Protein AF-A0A3A1WXQ4-F1 (afdb_monomer)

Mean predicted aligned error: 2.37 Å

pLDDT: mean 96.71, std 2.25, range [85.44, 98.31]

Structure (mmCIF, N/CA/C/O backbone):
data_AF-A0A3A1WXQ4-F1
#
_entry.id   AF-A0A3A1WXQ4-F1
#
loop_
_atom_site.group_PDB
_atom_site.id
_atom_site.type_symbol
_atom_site.label_atom_id
_atom_site.label_alt_id
_atom_site.label_comp_id
_atom_site.label_asym_id
_atom_site.label_entity_id
_atom_site.label_seq_id
_atom_site.pdbx_PDB_ins_code
_atom_site.Cartn_x
_atom_site.Cartn_y
_atom_site.Cartn_z
_atom_site.occupancy
_atom_site.B_iso_or_equiv
_atom_site.auth_seq_id
_atom_site.auth_comp_id
_atom_site.auth_asym_id
_atom_site.auth_atom_id
_atom_site.pdbx_PDB_model_num
ATOM 1 N N . SER A 1 1 ? 8.456 -5.526 0.332 1.00 91.50 1 SER A N 1
ATOM 2 C CA . SER A 1 1 ? 9.281 -6.755 0.283 1.00 91.50 1 SER A CA 1
ATOM 3 C C . SER A 1 1 ? 9.046 -7.468 -1.044 1.00 91.50 1 SER A C 1
ATOM 5 O O . SER A 1 1 ? 7.947 -7.381 -1.575 1.00 91.50 1 SER A O 1
ATOM 7 N N . GLY A 1 2 ? 10.074 -8.104 -1.620 1.00 93.19 2 GLY A N 1
ATOM 8 C CA . GLY A 1 2 ? 9.918 -8.991 -2.791 1.00 93.19 2 GLY A CA 1
ATOM 9 C C . GLY A 1 2 ? 10.170 -8.399 -4.189 1.00 93.19 2 GLY A C 1
ATOM 10 O O . GLY A 1 2 ? 10.001 -9.115 -5.168 1.00 93.19 2 GLY A O 1
ATOM 11 N N . ALA A 1 3 ? 10.599 -7.138 -4.309 1.00 95.25 3 ALA A N 1
ATOM 12 C CA . ALA A 1 3 ? 10.838 -6.482 -5.609 1.00 95.25 3 ALA A CA 1
ATOM 13 C C . ALA A 1 3 ? 12.326 -6.362 -6.010 1.00 95.25 3 ALA A C 1
ATOM 15 O O . ALA A 1 3 ? 12.639 -5.741 -7.022 1.00 95.25 3 ALA A O 1
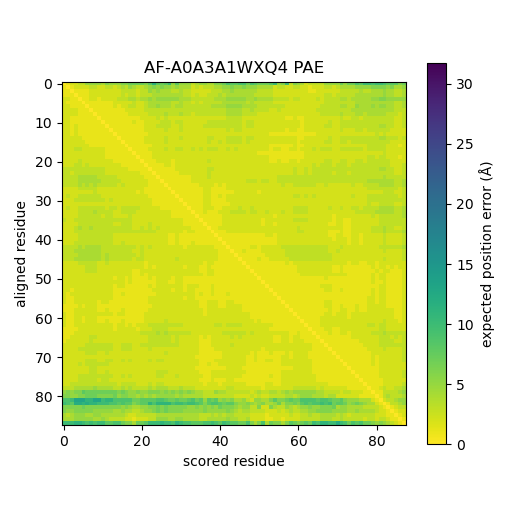ATOM 16 N N . TRP A 1 4 ? 13.252 -6.903 -5.210 1.00 95.38 4 TRP A N 1
ATOM 17 C CA . TRP A 1 4 ? 14.689 -6.601 -5.308 1.00 95.38 4 TRP A CA 1
ATOM 18 C C . TRP A 1 4 ? 15.331 -7.035 -6.636 1.00 95.38 4 TRP A C 1
ATOM 20 O O . TRP A 1 4 ? 16.218 -6.345 -7.124 1.00 95.38 4 TRP A O 1
ATOM 30 N N . ASN A 1 5 ? 14.854 -8.127 -7.244 1.00 96.00 5 ASN A N 1
ATOM 31 C CA . ASN A 1 5 ? 15.414 -8.670 -8.488 1.00 96.00 5 ASN A CA 1
ATOM 32 C C . ASN A 1 5 ? 14.629 -8.264 -9.750 1.00 96.00 5 ASN A C 1
ATOM 34 O O . ASN A 1 5 ? 14.701 -8.924 -10.786 1.00 96.00 5 ASN A O 1
ATOM 38 N N . TRP A 1 6 ? 13.775 -7.242 -9.671 1.00 97.62 6 TRP A N 1
ATOM 39 C CA . TRP A 1 6 ? 12.962 -6.846 -10.819 1.00 97.62 6 TRP A CA 1
ATOM 40 C C . TRP A 1 6 ? 13.754 -6.020 -11.834 1.00 97.62 6 TRP A C 1
ATOM 42 O O . TRP A 1 6 ? 14.414 -5.031 -11.501 1.00 97.62 6 TRP A O 1
ATOM 52 N N . ASN A 1 7 ? 13.581 -6.354 -13.113 1.00 97.88 7 ASN A N 1
ATOM 53 C CA . ASN A 1 7 ? 14.063 -5.516 -14.206 1.00 97.88 7 ASN A CA 1
ATOM 54 C C . ASN A 1 7 ? 13.334 -4.153 -14.250 1.00 97.88 7 ASN A C 1
ATOM 56 O O . ASN A 1 7 ? 12.305 -3.939 -13.599 1.00 97.88 7 ASN A O 1
ATOM 60 N N . ALA A 1 8 ? 13.889 -3.206 -15.011 1.00 98.06 8 ALA A N 1
ATOM 61 C CA . ALA A 1 8 ? 13.360 -1.843 -15.102 1.00 98.06 8 ALA A CA 1
ATOM 62 C C . ALA A 1 8 ? 11.920 -1.797 -15.644 1.00 98.06 8 ALA A C 1
ATOM 64 O O . ALA A 1 8 ? 11.088 -1.073 -15.103 1.00 98.06 8 ALA A O 1
ATOM 65 N N . SER A 1 9 ? 11.594 -2.621 -16.647 1.00 98.19 9 SER A N 1
ATOM 66 C CA . SER A 1 9 ? 10.249 -2.667 -17.239 1.00 98.19 9 SER A CA 1
ATOM 67 C C . SER A 1 9 ? 9.183 -3.084 -16.219 1.00 98.19 9 SER A C 1
ATOM 69 O O . SER A 1 9 ? 8.135 -2.445 -16.117 1.00 98.19 9 SER A O 1
ATOM 71 N N . LYS A 1 10 ? 9.457 -4.109 -15.398 1.00 98.00 10 LYS A N 1
ATOM 72 C CA . LYS A 1 10 ? 8.529 -4.548 -14.346 1.00 98.00 10 LYS A CA 1
ATOM 73 C C . LYS A 1 10 ? 8.364 -3.484 -13.258 1.00 98.00 10 LYS A C 1
ATOM 75 O O . LYS A 1 10 ? 7.239 -3.243 -12.824 1.00 98.00 10 LYS A O 1
ATOM 80 N N . ARG A 1 11 ? 9.451 -2.809 -12.860 1.00 97.69 11 ARG A N 1
ATOM 81 C CA . ARG A 1 11 ? 9.400 -1.691 -11.898 1.00 97.69 11 ARG A CA 1
ATOM 82 C C . ARG A 1 11 ? 8.578 -0.513 -12.421 1.00 97.69 11 ARG A C 1
ATOM 84 O O . ARG A 1 11 ? 7.774 0.027 -11.668 1.00 97.69 11 ARG A O 1
ATOM 91 N N . LEU A 1 12 ? 8.724 -0.164 -13.701 1.00 98.12 12 LEU A N 1
ATOM 92 C CA . LEU A 1 12 ? 7.950 0.909 -14.326 1.00 98.12 12 LEU A CA 1
ATOM 93 C C . LEU A 1 12 ? 6.451 0.584 -14.346 1.00 98.12 12 LEU A C 1
ATOM 95 O O . LEU A 1 12 ? 5.646 1.427 -13.964 1.00 98.12 12 LEU A O 1
ATOM 99 N N . LYS A 1 13 ? 6.074 -0.644 -14.731 1.00 98.19 13 LYS A N 1
ATOM 100 C CA . LYS A 1 13 ? 4.668 -1.086 -14.711 1.00 98.19 13 LYS A CA 1
ATOM 101 C C . LYS A 1 13 ? 4.078 -1.022 -13.301 1.00 98.19 13 LYS A C 1
ATOM 103 O O . LYS A 1 13 ? 3.014 -0.450 -13.120 1.00 98.19 13 LYS A O 1
ATOM 108 N N . PHE A 1 14 ? 4.807 -1.528 -12.306 1.00 98.00 14 PHE A N 1
ATOM 109 C CA . PHE A 1 14 ? 4.402 -1.468 -10.900 1.00 98.00 14 PHE A CA 1
ATOM 110 C C . PHE A 1 14 ? 4.208 -0.032 -10.388 1.00 98.00 14 PHE A C 1
ATOM 112 O O . PHE A 1 14 ? 3.231 0.254 -9.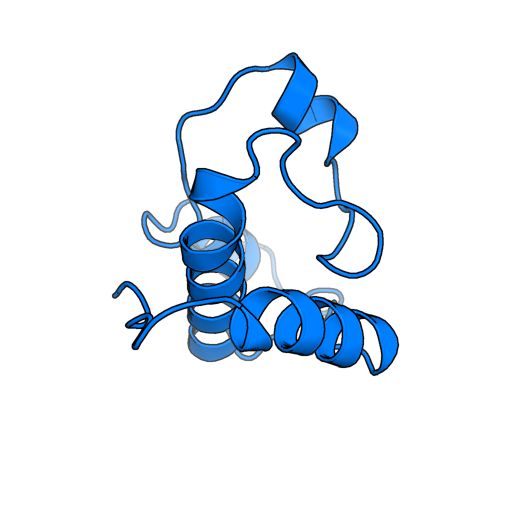697 1.00 98.00 14 PHE A O 1
ATOM 119 N N . GLY A 1 15 ? 5.127 0.876 -10.725 1.00 97.06 15 GLY A N 1
ATOM 120 C CA . GLY A 1 15 ? 5.061 2.276 -10.300 1.00 97.06 15 GLY A CA 1
ATOM 121 C C . GLY A 1 15 ? 3.909 3.068 -10.924 1.00 97.06 15 GLY A C 1
ATOM 122 O O . GLY A 1 15 ? 3.495 4.061 -10.343 1.00 97.06 15 GLY A O 1
ATOM 123 N N . ASN A 1 16 ? 3.380 2.622 -12.068 1.00 98.00 16 ASN A N 1
ATOM 124 C CA . ASN A 1 16 ? 2.319 3.313 -12.809 1.00 98.00 16 ASN A CA 1
ATOM 125 C C . ASN A 1 16 ? 0.965 2.581 -12.778 1.00 98.00 16 ASN A C 1
ATOM 127 O O . ASN A 1 16 ? 0.048 2.937 -13.512 1.00 98.00 16 ASN A O 1
ATOM 131 N N . ASP A 1 17 ? 0.825 1.538 -11.960 1.00 98.19 17 ASP A N 1
ATOM 132 C CA . ASP A 1 17 ? -0.428 0.798 -11.834 1.00 98.19 17 ASP A CA 1
ATOM 133 C C . ASP A 1 17 ? -1.426 1.561 -10.961 1.00 98.19 17 ASP A C 1
ATOM 135 O O . ASP A 1 17 ? -1.131 1.862 -9.805 1.00 98.19 17 ASP A O 1
ATOM 139 N N . MET A 1 18 ? -2.634 1.810 -11.470 1.00 97.25 18 MET A N 1
ATOM 140 C CA . MET A 1 18 ? -3.701 2.491 -10.725 1.00 97.25 18 MET A CA 1
ATOM 141 C C . MET A 1 18 ? -4.116 1.754 -9.444 1.00 97.25 18 MET A C 1
ATOM 143 O O . MET A 1 18 ? -4.576 2.384 -8.493 1.00 97.25 18 MET A O 1
ATOM 147 N N . LEU A 1 19 ? -3.898 0.437 -9.365 1.00 97.44 19 LEU A N 1
ATOM 148 C CA . LEU A 1 19 ? -4.089 -0.310 -8.121 1.00 97.44 19 LEU A CA 1
ATOM 149 C C . LEU A 1 19 ? -3.073 0.117 -7.043 1.00 97.44 19 LEU A C 1
ATOM 151 O O . LEU A 1 19 ? -3.403 0.170 -5.856 1.00 97.44 19 LEU A O 1
ATOM 155 N N . ASN A 1 20 ? -1.847 0.453 -7.454 1.00 97.19 20 ASN A N 1
ATOM 156 C CA . ASN A 1 20 ? -0.746 0.868 -6.583 1.00 97.19 20 ASN A CA 1
ATOM 157 C C . ASN A 1 20 ? -0.684 2.394 -6.361 1.00 97.19 20 ASN A C 1
ATOM 159 O O . ASN A 1 20 ? -0.046 2.846 -5.412 1.00 97.19 20 ASN A O 1
ATOM 163 N N . LEU A 1 21 ? -1.355 3.186 -7.200 1.00 97.12 21 LEU A N 1
ATOM 164 C CA . LEU A 1 21 ? -1.409 4.643 -7.098 1.00 97.12 21 LEU A CA 1
ATOM 165 C C . LEU A 1 21 ? -2.606 5.116 -6.258 1.00 97.12 21 LEU A C 1
ATOM 167 O O . LEU A 1 21 ? -3.732 4.643 -6.406 1.00 97.12 21 LEU A O 1
ATOM 171 N N . LEU A 1 22 ? -2.353 6.085 -5.380 1.00 96.50 22 LEU A N 1
ATOM 172 C CA . LEU A 1 22 ? -3.357 6.760 -4.560 1.00 96.50 22 LEU A CA 1
ATOM 173 C C . LEU A 1 22 ? -2.895 8.196 -4.303 1.00 96.50 22 LEU A C 1
ATOM 175 O O . LEU A 1 22 ? -1.768 8.409 -3.854 1.00 96.50 22 LEU A O 1
ATOM 179 N N . ALA A 1 23 ? -3.758 9.177 -4.562 1.00 96.94 23 ALA A N 1
ATOM 180 C CA . ALA A 1 23 ? -3.463 10.568 -4.237 1.00 96.94 23 ALA A CA 1
ATOM 181 C C . ALA A 1 23 ? -3.546 10.770 -2.716 1.00 96.94 23 ALA A C 1
ATOM 183 O O .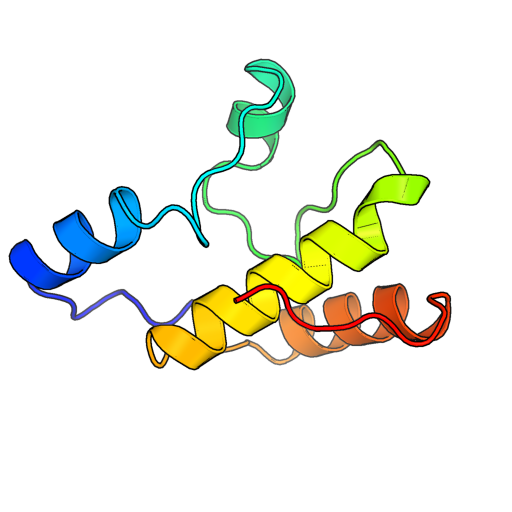 ALA A 1 23 ? -4.567 10.467 -2.099 1.00 96.94 23 ALA A O 1
ATOM 184 N N . VAL A 1 24 ? -2.467 11.265 -2.109 1.00 97.00 24 VAL A N 1
ATOM 185 C CA . VAL A 1 24 ? -2.349 11.449 -0.656 1.00 97.00 24 VAL A CA 1
ATOM 186 C C . VAL A 1 24 ? -1.615 12.747 -0.325 1.00 97.00 24 VAL A C 1
ATOM 188 O O . VAL A 1 24 ? -1.001 13.372 -1.188 1.00 97.00 24 VAL A O 1
ATOM 191 N N . GLN A 1 25 ? -1.644 13.140 0.947 1.00 97.81 25 GLN A N 1
ATOM 192 C CA . GLN A 1 25 ? -0.838 14.255 1.443 1.00 97.81 25 GLN A CA 1
ATOM 193 C C . GLN A 1 25 ? 0.663 13.941 1.331 1.00 97.81 25 GLN A C 1
ATOM 195 O O . GLN A 1 25 ? 1.105 12.844 1.684 1.00 97.81 25 GLN A O 1
ATOM 200 N N . GLY A 1 26 ? 1.457 14.926 0.896 1.00 97.94 26 GLY A N 1
ATOM 201 C CA . GLY A 1 26 ? 2.899 14.761 0.679 1.00 97.94 26 GLY A CA 1
ATOM 202 C C . GLY A 1 26 ? 3.659 14.304 1.928 1.00 97.94 26 GLY A C 1
ATOM 203 O O . GLY A 1 26 ? 4.461 13.378 1.841 1.00 97.94 26 GLY A O 1
ATOM 204 N N . ALA A 1 27 ? 3.347 14.880 3.094 1.00 98.00 27 ALA A N 1
ATOM 205 C CA . ALA A 1 27 ? 3.971 14.506 4.365 1.00 98.00 27 ALA A CA 1
ATOM 206 C C . ALA A 1 27 ? 3.713 13.035 4.736 1.00 98.00 27 ALA A C 1
ATOM 208 O O . ALA A 1 27 ? 4.642 12.328 5.110 1.00 98.00 27 ALA A O 1
ATOM 209 N N . ALA A 1 28 ? 2.485 12.540 4.546 1.00 97.75 28 ALA A N 1
ATOM 210 C CA . ALA A 1 28 ? 2.154 11.137 4.798 1.00 97.75 28 ALA A CA 1
ATOM 211 C C . ALA A 1 28 ? 2.905 10.188 3.845 1.00 97.75 28 ALA A C 1
ATOM 213 O O . ALA A 1 28 ? 3.360 9.122 4.255 1.00 97.75 28 ALA A O 1
ATOM 214 N N . ASN A 1 29 ? 3.075 10.578 2.575 1.00 97.81 29 ASN A N 1
ATOM 215 C CA . ASN A 1 29 ? 3.867 9.803 1.619 1.00 97.81 29 ASN A CA 1
ATOM 216 C C . ASN A 1 29 ? 5.360 9.767 1.994 1.00 97.81 29 ASN A C 1
ATOM 218 O O . ASN A 1 29 ? 6.000 8.723 1.868 1.00 97.81 29 ASN A O 1
ATOM 22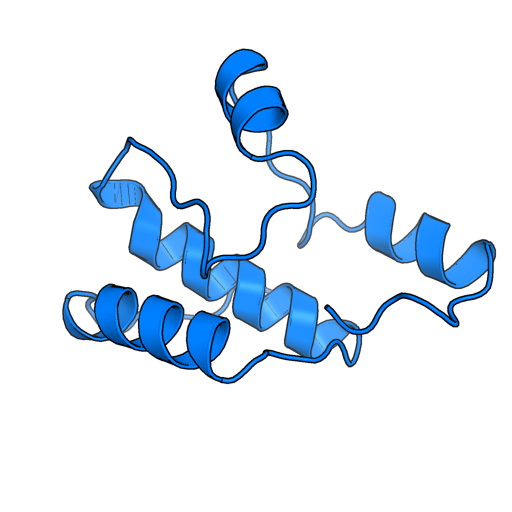2 N N . GLN A 1 30 ? 5.907 10.888 2.471 1.00 98.12 30 GLN A N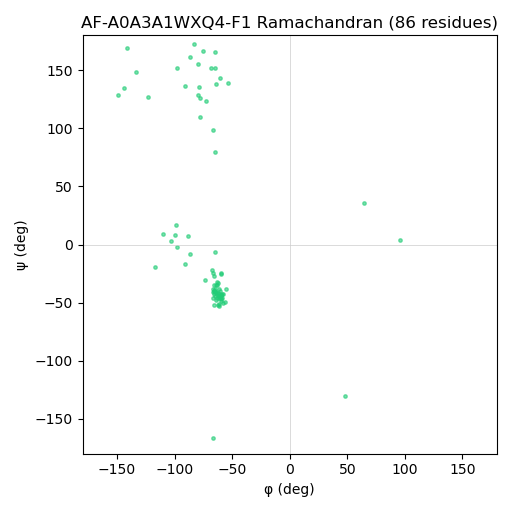 1
ATOM 223 C CA . GLN A 1 30 ? 7.292 10.976 2.944 1.00 98.12 30 GLN A CA 1
ATOM 224 C C . GLN A 1 30 ? 7.517 10.148 4.213 1.00 98.12 30 GLN A C 1
ATOM 226 O O . GLN A 1 30 ? 8.481 9.391 4.265 1.00 98.12 30 GLN A O 1
ATOM 231 N N . GLU A 1 31 ? 6.613 10.244 5.193 1.00 98.00 31 GLU A N 1
ATOM 232 C CA . GLU A 1 31 ? 6.664 9.463 6.435 1.00 98.00 31 GLU A CA 1
ATOM 233 C C . GLU A 1 31 ? 6.620 7.957 6.146 1.00 98.00 31 GLU A C 1
ATOM 235 O O . GLU A 1 31 ? 7.407 7.188 6.697 1.00 98.00 31 GLU A O 1
ATOM 240 N N . LYS A 1 32 ? 5.739 7.535 5.229 1.00 97.50 32 LYS A N 1
ATOM 241 C CA . LYS A 1 32 ? 5.678 6.144 4.784 1.00 97.50 32 LYS A CA 1
ATOM 242 C C . LYS A 1 32 ? 6.983 5.711 4.112 1.00 97.50 32 LYS A C 1
ATOM 244 O O . LYS A 1 32 ? 7.491 4.625 4.390 1.00 97.50 32 LYS A O 1
ATOM 249 N N . GLY A 1 33 ? 7.462 6.476 3.130 1.00 96.62 33 GLY A N 1
ATOM 250 C CA . GLY A 1 33 ? 8.582 6.086 2.275 1.00 96.62 33 GLY A CA 1
ATOM 251 C C . GLY A 1 33 ? 8.449 4.656 1.723 1.00 96.62 33 GLY A C 1
ATOM 252 O O . GLY A 1 33 ? 7.405 4.237 1.203 1.00 96.62 33 GLY A O 1
ATOM 253 N N . SER A 1 34 ? 9.518 3.871 1.875 1.00 94.50 34 SER A N 1
ATOM 254 C CA . SER A 1 34 ? 9.570 2.455 1.489 1.00 94.50 34 SER A CA 1
ATOM 255 C C . SER A 1 34 ? 9.106 1.491 2.592 1.00 94.50 34 SER A C 1
ATOM 257 O O . SER A 1 34 ? 9.205 0.272 2.412 1.00 94.50 34 SER A O 1
ATOM 259 N N . ALA A 1 35 ? 8.575 2.002 3.711 1.00 96.81 35 ALA A N 1
ATOM 260 C CA . ALA A 1 35 ? 8.107 1.179 4.816 1.00 96.81 35 ALA A CA 1
ATOM 261 C C . ALA A 1 35 ? 6.972 0.241 4.383 1.00 96.81 35 ALA A C 1
ATOM 263 O O . ALA A 1 35 ? 6.103 0.577 3.563 1.00 96.81 35 ALA A O 1
ATOM 264 N N . SER A 1 36 ? 7.004 -0.961 4.955 1.00 96.38 36 SER A N 1
ATOM 265 C CA . SER A 1 36 ? 5.939 -1.954 4.835 1.00 96.38 36 SER A CA 1
ATOM 266 C C . SER A 1 36 ? 4.827 -1.686 5.852 1.00 96.38 36 SER A C 1
ATOM 268 O O . SER A 1 36 ? 4.998 -0.882 6.770 1.00 96.38 36 SER A O 1
ATOM 270 N N . ALA A 1 37 ? 3.719 -2.425 5.751 1.00 96.44 37 ALA A N 1
ATOM 271 C CA . ALA A 1 37 ? 2.644 -2.348 6.743 1.00 96.44 37 ALA A CA 1
ATOM 272 C C . ALA A 1 37 ? 3.054 -2.845 8.148 1.00 96.44 37 ALA A C 1
ATOM 274 O O . ALA A 1 37 ? 2.272 -2.708 9.082 1.00 96.44 37 ALA A O 1
ATOM 275 N N . ALA A 1 38 ? 4.261 -3.406 8.314 1.00 96.94 38 ALA A N 1
ATOM 276 C CA . ALA A 1 38 ? 4.821 -3.713 9.631 1.00 96.94 38 ALA A CA 1
ATOM 277 C C . ALA A 1 38 ? 5.282 -2.462 10.396 1.00 96.94 38 ALA A C 1
ATOM 279 O O . ALA A 1 38 ? 5.277 -2.461 11.620 1.00 96.94 38 ALA A O 1
ATOM 280 N N . TYR A 1 39 ? 5.717 -1.423 9.675 1.00 96.81 39 TYR A N 1
ATOM 281 C CA . TYR A 1 39 ? 6.417 -0.275 10.263 1.00 96.81 39 TYR A CA 1
ATOM 282 C C . TYR A 1 39 ? 5.661 1.039 10.099 1.00 96.81 39 TYR A C 1
ATOM 284 O O . TYR A 1 39 ? 5.930 1.988 10.826 1.00 96.81 39 TYR A O 1
ATOM 292 N N . TRP A 1 40 ? 4.718 1.105 9.158 1.00 98.00 40 TRP A N 1
ATOM 293 C CA . TRP A 1 40 ? 3.914 2.297 8.948 1.00 98.00 40 TRP A CA 1
ATOM 294 C C . TRP A 1 40 ? 2.479 1.943 8.555 1.00 98.00 40 TRP A C 1
ATOM 296 O O . TRP A 1 40 ? 2.232 1.105 7.681 1.00 98.00 40 TRP A O 1
ATOM 306 N N . LEU A 1 41 ? 1.529 2.631 9.185 1.00 98.00 41 LEU A N 1
ATOM 307 C CA . LEU A 1 41 ? 0.108 2.622 8.853 1.00 98.00 41 LEU A CA 1
ATOM 308 C C . LEU A 1 41 ? -0.396 4.071 8.822 1.00 98.00 41 LEU A C 1
ATOM 310 O O . LEU A 1 41 ? 0.055 4.869 9.644 1.00 98.00 41 LEU A O 1
ATOM 314 N N . PRO A 1 42 ? -1.386 4.404 7.974 1.00 97.56 42 PRO A N 1
ATOM 315 C CA . PRO A 1 42 ? -1.969 5.740 7.951 1.00 97.56 42 PRO A CA 1
ATOM 316 C C . PRO A 1 42 ? -2.453 6.186 9.339 1.00 97.56 42 PRO A C 1
ATOM 318 O O . PRO A 1 42 ? -3.074 5.410 10.079 1.00 97.56 42 PRO A O 1
ATOM 321 N N . SER A 1 43 ? -2.210 7.449 9.693 1.00 96.75 43 SER A N 1
ATOM 322 C CA . SER A 1 43 ? -2.732 8.061 10.925 1.00 96.75 43 SER A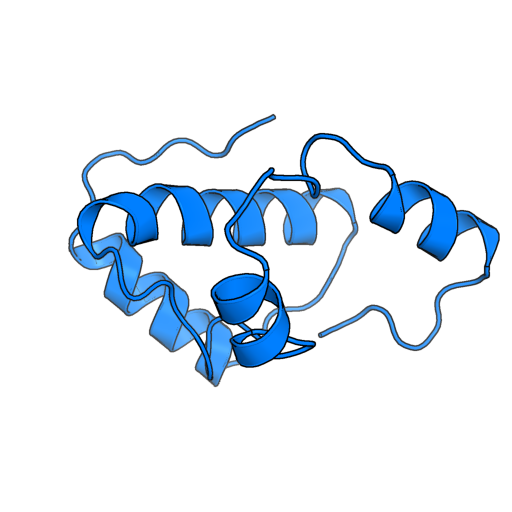 CA 1
ATOM 323 C C . SER A 1 43 ? -4.265 8.098 10.934 1.00 96.75 43 SER A C 1
ATOM 325 O O . SER A 1 43 ? -4.884 7.875 11.976 1.00 96.75 43 SER A O 1
ATOM 327 N N . ASN A 1 44 ? -4.882 8.266 9.757 1.00 96.62 44 ASN A N 1
ATOM 328 C CA . ASN A 1 44 ? -6.319 8.108 9.564 1.00 96.62 44 ASN A CA 1
ATOM 329 C C . ASN A 1 44 ? -6.746 6.643 9.777 1.00 96.62 44 ASN A C 1
ATOM 331 O O . ASN A 1 44 ? -6.631 5.802 8.881 1.00 96.62 44 ASN A O 1
ATOM 335 N N . LYS A 1 45 ? -7.260 6.339 10.974 1.00 96.12 45 LYS A N 1
ATOM 336 C CA . LYS A 1 45 ? -7.637 4.977 11.377 1.00 96.12 45 LYS A CA 1
ATOM 337 C C . LYS A 1 45 ? -8.759 4.380 10.524 1.00 96.12 45 LYS A C 1
ATOM 339 O O . LYS A 1 45 ? -8.697 3.184 10.252 1.00 96.12 45 LYS A O 1
ATOM 344 N N . SER A 1 46 ? -9.730 5.178 10.067 1.00 95.50 46 SER A N 1
ATOM 345 C CA . SER A 1 46 ? -10.855 4.671 9.263 1.00 95.50 46 SER A CA 1
ATOM 346 C C . SER A 1 46 ? -10.416 4.150 7.892 1.00 95.50 46 SER A C 1
ATOM 348 O O . SER A 1 46 ? -11.056 3.266 7.336 1.00 95.50 46 SER A O 1
ATOM 350 N N . PHE A 1 47 ? -9.280 4.630 7.377 1.00 96.75 47 PHE A N 1
ATOM 351 C CA . PHE A 1 47 ? -8.734 4.219 6.083 1.00 96.75 47 PHE A CA 1
ATOM 352 C C . PHE A 1 47 ? -7.844 2.964 6.149 1.00 96.75 47 PHE A C 1
ATOM 354 O O . PHE A 1 47 ? -7.442 2.418 5.121 1.00 96.75 47 PHE A O 1
ATOM 361 N N . ARG A 1 48 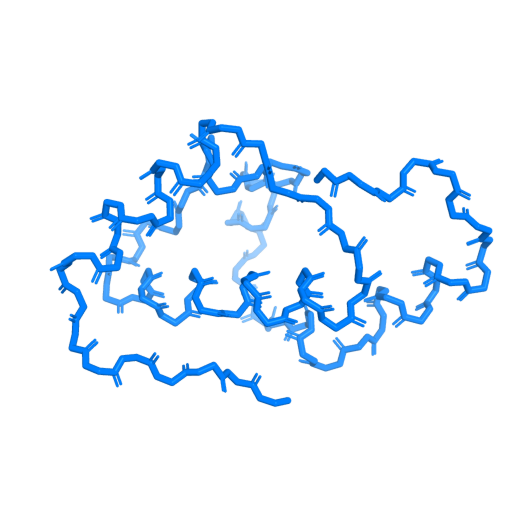? -7.504 2.466 7.346 1.00 97.62 48 ARG A N 1
ATOM 362 C CA . ARG A 1 48 ? -6.518 1.377 7.492 1.00 97.62 48 ARG A CA 1
ATOM 363 C C . ARG A 1 48 ? -6.969 0.060 6.860 1.00 97.62 48 ARG A C 1
ATOM 365 O O . ARG A 1 48 ? -6.126 -0.643 6.307 1.00 97.62 48 ARG A O 1
ATOM 372 N N . CYS A 1 49 ? -8.266 -0.250 6.899 1.00 97.88 49 CYS A N 1
ATOM 373 C CA . CYS A 1 49 ? -8.823 -1.447 6.264 1.00 97.88 49 CYS A CA 1
ATOM 374 C C . CYS A 1 49 ? -8.607 -1.425 4.746 1.00 97.88 49 CYS A C 1
ATOM 376 O O . CYS A 1 49 ? -8.031 -2.359 4.187 1.00 97.88 49 CYS A O 1
ATOM 378 N N . GLU A 1 50 ? -8.986 -0.324 4.092 1.00 97.69 50 GLU A N 1
ATOM 379 C CA . GLU A 1 50 ? -8.797 -0.152 2.651 1.00 97.69 50 GLU A CA 1
ATOM 380 C C . GLU A 1 50 ? -7.309 -0.124 2.279 1.00 97.69 50 GLU A C 1
ATOM 382 O O . GLU A 1 50 ? -6.894 -0.776 1.320 1.00 97.69 50 GLU A O 1
ATOM 387 N N . TYR A 1 51 ? -6.482 0.561 3.073 1.00 97.69 51 TYR A N 1
ATOM 388 C CA . TYR A 1 51 ? -5.037 0.602 2.870 1.00 97.69 51 TYR A CA 1
ATOM 389 C C . TYR A 1 51 ? -4.410 -0.799 2.888 1.00 97.69 51 TYR A C 1
ATOM 391 O O . TYR A 1 51 ? -3.681 -1.159 1.961 1.00 97.69 51 TYR A O 1
ATOM 399 N N . VAL A 1 52 ? -4.705 -1.613 3.909 1.00 98.25 52 VAL A N 1
ATOM 400 C CA . VAL A 1 52 ? -4.170 -2.980 4.014 1.00 98.25 52 VAL A CA 1
ATOM 401 C C . VAL A 1 52 ? -4.701 -3.867 2.888 1.00 98.25 52 VAL A C 1
ATOM 403 O O . VAL A 1 52 ? -3.916 -4.587 2.270 1.00 98.25 52 VAL A O 1
ATOM 406 N N . ALA A 1 53 ? -5.991 -3.777 2.557 1.00 98.19 53 ALA A N 1
ATOM 407 C CA . ALA A 1 53 ? -6.570 -4.517 1.438 1.00 98.19 53 ALA A CA 1
ATOM 408 C C . ALA A 1 53 ? -5.894 -4.166 0.105 1.00 98.19 53 ALA A C 1
ATOM 410 O O . ALA A 1 53 ? -5.529 -5.058 -0.661 1.00 98.19 53 ALA A O 1
ATOM 411 N N . ARG A 1 54 ? -5.632 -2.879 -0.148 1.00 98.19 54 ARG A N 1
ATOM 412 C CA . ARG A 1 54 ? -4.885 -2.428 -1.327 1.00 98.19 54 ARG A CA 1
ATOM 413 C C . ARG A 1 54 ? -3.453 -2.959 -1.336 1.00 98.19 54 ARG A C 1
ATOM 415 O O . ARG A 1 54 ? -3.012 -3.462 -2.365 1.00 98.19 54 ARG A O 1
ATOM 422 N N . GLN A 1 55 ? -2.735 -2.915 -0.210 1.00 97.94 55 GLN A N 1
ATOM 423 C CA . GLN A 1 55 ? -1.383 -3.487 -0.118 1.00 97.94 55 GLN A CA 1
ATOM 424 C C . GLN A 1 55 ? -1.377 -4.988 -0.444 1.00 97.94 55 GLN A C 1
ATOM 426 O O . GLN A 1 55 ? -0.504 -5.449 -1.180 1.00 97.94 55 GLN A O 1
ATOM 431 N N . ILE A 1 56 ? -2.358 -5.744 0.056 1.00 98.06 56 ILE A N 1
ATOM 432 C CA . ILE A 1 56 ? -2.511 -7.174 -0.245 1.00 98.06 56 ILE A CA 1
ATOM 433 C C . ILE A 1 56 ? -2.801 -7.384 -1.734 1.00 98.06 56 ILE A C 1
ATOM 435 O O . ILE A 1 56 ? -2.121 -8.190 -2.366 1.00 98.06 56 ILE A O 1
ATOM 439 N N . ALA A 1 57 ? -3.747 -6.638 -2.310 1.00 98.31 57 ALA A N 1
ATOM 440 C CA . ALA A 1 57 ? -4.108 -6.742 -3.723 1.00 98.31 57 ALA A CA 1
ATOM 441 C C . ALA A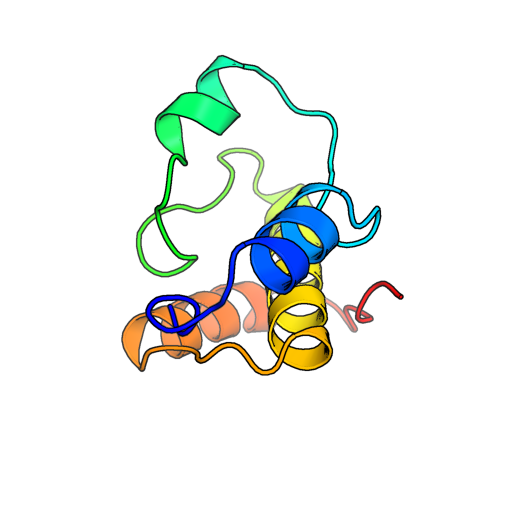 1 57 ? -2.914 -6.452 -4.649 1.00 98.31 57 ALA A C 1
ATOM 443 O O . ALA A 1 57 ? -2.619 -7.237 -5.551 1.00 98.31 57 ALA A O 1
ATOM 444 N N . VAL A 1 58 ? -2.164 -5.377 -4.378 1.00 98.25 58 VAL A N 1
ATOM 445 C CA . VAL A 1 58 ? -0.935 -5.034 -5.110 1.00 98.25 58 VAL A CA 1
ATOM 446 C C . VAL A 1 58 ? 0.092 -6.158 -4.990 1.00 98.25 58 VAL A C 1
ATOM 448 O O . VAL A 1 58 ? 0.655 -6.605 -5.991 1.00 98.25 58 VAL A O 1
ATOM 451 N N . LYS A 1 59 ? 0.348 -6.646 -3.773 1.00 97.88 59 LYS A N 1
ATOM 452 C CA . LYS A 1 59 ? 1.349 -7.696 -3.562 1.00 97.88 59 LYS A CA 1
ATOM 453 C C . LYS A 1 59 ? 0.974 -8.995 -4.257 1.00 97.88 59 LYS A C 1
ATOM 455 O O . LYS A 1 59 ? 1.838 -9.609 -4.878 1.00 97.88 59 LYS A O 1
ATOM 460 N N . TYR A 1 60 ? -0.303 -9.357 -4.210 1.00 97.81 60 TYR A N 1
ATOM 461 C CA . TYR A 1 60 ? -0.844 -10.510 -4.910 1.00 97.81 60 TYR A CA 1
ATOM 462 C C . TYR A 1 60 ? -0.671 -10.374 -6.430 1.00 97.81 60 TYR A C 1
ATOM 464 O O . TYR A 1 60 ? -0.042 -11.233 -7.045 1.00 97.81 60 TYR A O 1
ATOM 472 N N . LYS A 1 61 ? -1.114 -9.255 -7.024 1.00 97.88 61 LYS A N 1
ATOM 473 C CA . LYS A 1 61 ? -1.014 -8.990 -8.473 1.00 97.88 61 LYS A CA 1
ATOM 474 C C . LYS A 1 61 ? 0.418 -9.091 -9.001 1.00 97.88 61 LYS A C 1
ATOM 476 O O . LYS A 1 61 ? 0.641 -9.583 -10.104 1.00 97.88 61 LYS A O 1
ATOM 481 N N . TYR A 1 62 ? 1.396 -8.628 -8.224 1.00 97.75 62 TYR A N 1
ATOM 482 C CA . TYR A 1 62 ? 2.791 -8.549 -8.662 1.00 97.75 62 TYR A CA 1
ATOM 483 C C . TYR A 1 62 ? 3.687 -9.708 -8.203 1.00 97.75 62 TYR A C 1
ATOM 485 O O . TYR A 1 62 ? 4.870 -9.743 -8.578 1.00 97.75 62 TYR A O 1
ATOM 493 N N . GLY A 1 63 ? 3.149 -10.648 -7.419 1.00 97.00 63 GLY A N 1
ATOM 494 C CA . GLY A 1 63 ? 3.917 -11.743 -6.823 1.00 97.00 63 GLY A CA 1
ATOM 495 C C . GLY A 1 63 ? 4.971 -11.249 -5.827 1.00 97.00 63 GLY A C 1
ATOM 496 O O . GLY A 1 63 ? 6.086 -11.766 -5.790 1.00 97.00 63 GLY A O 1
ATOM 497 N N . LEU A 1 64 ? 4.657 -10.194 -5.073 1.00 97.56 64 LEU A N 1
ATOM 498 C CA . LEU A 1 64 ? 5.512 -9.689 -4.001 1.00 97.56 64 LEU A CA 1
ATOM 499 C C . LEU A 1 64 ? 5.354 -10.538 -2.742 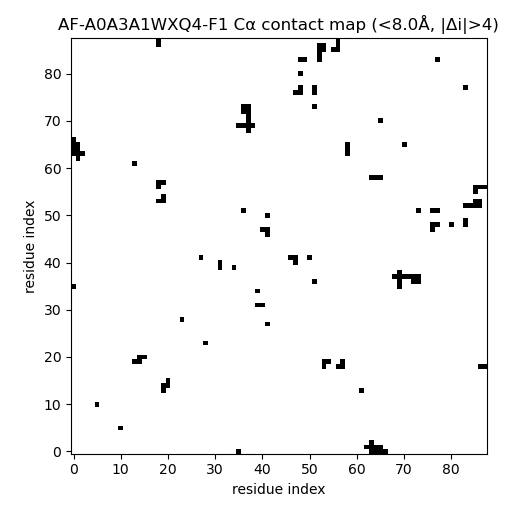1.00 97.56 64 LEU A C 1
ATOM 501 O O . LEU A 1 64 ? 4.313 -11.140 -2.490 1.00 97.56 64 LEU A O 1
ATOM 505 N N . THR A 1 65 ? 6.383 -10.530 -1.903 1.00 97.00 65 THR A N 1
ATOM 506 C CA . THR A 1 65 ? 6.352 -11.241 -0.627 1.00 97.00 65 THR A CA 1
ATOM 507 C C . THR A 1 65 ? 5.737 -10.386 0.481 1.00 97.00 65 THR A C 1
ATOM 509 O O . THR A 1 65 ? 5.651 -9.156 0.389 1.00 97.00 65 THR A O 1
ATOM 512 N N . VAL A 1 66 ? 5.316 -11.055 1.552 1.00 97.31 66 VAL A N 1
ATOM 513 C CA . VAL A 1 66 ? 4.900 -10.459 2.825 1.00 97.31 66 VAL A CA 1
ATOM 514 C C . VAL A 1 66 ? 5.778 -11.083 3.903 1.00 97.31 66 VAL A C 1
ATOM 516 O O . VAL A 1 66 ? 5.899 -12.307 3.957 1.00 97.31 66 VAL A O 1
ATOM 519 N N . THR A 1 67 ? 6.439 -10.264 4.721 1.00 97.56 67 THR A N 1
ATOM 520 C CA . THR A 1 67 ? 7.240 -10.789 5.841 1.00 97.56 67 THR A CA 1
ATOM 521 C C . THR A 1 67 ? 6.325 -11.255 6.974 1.00 97.56 67 THR A C 1
ATOM 523 O O . THR A 1 67 ? 5.136 -10.935 6.994 1.00 97.56 67 THR A O 1
ATOM 526 N N . ARG A 1 68 ? 6.861 -12.002 7.945 1.00 98.00 68 ARG A N 1
ATOM 527 C CA . ARG A 1 68 ? 6.083 -12.437 9.115 1.00 98.00 68 ARG A CA 1
ATOM 528 C C . ARG A 1 68 ? 5.466 -11.246 9.860 1.00 98.00 68 ARG A C 1
ATOM 530 O O . ARG A 1 68 ? 4.258 -11.247 10.085 1.00 98.00 68 ARG A O 1
ATOM 537 N N . ASP A 1 69 ? 6.267 -10.227 10.151 1.00 97.94 69 ASP A N 1
ATOM 538 C CA . ASP A 1 69 ? 5.832 -9.044 10.905 1.00 97.94 69 ASP A CA 1
ATOM 539 C C . ASP A 1 69 ? 4.812 -8.211 10.122 1.00 97.94 69 ASP A C 1
ATOM 541 O O . ASP A 1 69 ? 3.833 -7.714 10.680 1.00 97.94 69 ASP A O 1
ATOM 545 N N . GLU A 1 70 ? 4.997 -8.101 8.803 1.00 98.12 70 GLU A N 1
ATOM 546 C CA . GLU A 1 70 ? 4.042 -7.419 7.930 1.00 98.12 70 GLU A CA 1
ATOM 547 C C . GLU A 1 70 ? 2.704 -8.160 7.912 1.00 98.12 70 GLU A C 1
ATOM 549 O O . GLU A 1 70 ? 1.659 -7.534 8.071 1.00 98.12 70 GLU A O 1
ATOM 554 N N . LYS A 1 71 ? 2.725 -9.497 7.806 1.00 98.12 71 LYS A N 1
ATOM 555 C CA . LYS A 1 71 ? 1.512 -10.320 7.857 1.00 98.12 71 LYS A CA 1
ATOM 556 C C . LYS A 1 71 ? 0.781 -10.147 9.187 1.00 98.12 71 LYS A C 1
ATOM 558 O O . LYS A 1 71 ? -0.436 -9.996 9.184 1.00 98.12 71 LYS A O 1
ATOM 563 N N . GLN A 1 72 ? 1.500 -10.164 10.308 1.00 98.25 72 GLN A N 1
ATOM 564 C CA . GLN A 1 72 ? 0.898 -9.996 11.632 1.00 98.25 72 GLN A CA 1
ATOM 565 C C . GLN A 1 72 ? 0.209 -8.634 11.775 1.00 98.25 72 GLN A C 1
ATOM 567 O O . GLN A 1 72 ? -0.944 -8.585 12.195 1.00 98.25 72 GLN A O 1
ATOM 572 N N . ASN A 1 73 ? 0.862 -7.548 11.355 1.00 97.69 73 ASN A N 1
ATOM 573 C CA . ASN A 1 73 ? 0.269 -6.210 11.409 1.00 97.69 73 ASN A CA 1
ATOM 574 C C . ASN A 1 73 ? -0.927 -6.060 10.461 1.00 97.69 73 ASN A C 1
ATOM 576 O O . ASN A 1 73 ? -1.953 -5.503 10.847 1.00 97.69 73 ASN A O 1
ATOM 580 N N . MET A 1 74 ? -0.839 -6.605 9.243 1.00 97.88 74 MET A N 1
ATOM 581 C CA . MET A 1 74 ? -1.971 -6.624 8.313 1.00 97.88 74 MET A CA 1
ATOM 582 C C . MET A 1 74 ? -3.174 -7.362 8.914 1.00 97.88 74 MET A C 1
ATOM 584 O O . MET A 1 74 ? -4.286 -6.843 8.874 1.00 97.88 74 MET A O 1
ATOM 588 N N . LEU A 1 75 ? -2.962 -8.535 9.520 1.00 97.38 75 LEU A N 1
ATOM 589 C CA . LEU A 1 75 ? -4.029 -9.296 10.177 1.00 97.38 75 LEU A CA 1
ATOM 590 C C . LEU A 1 75 ? -4.610 -8.562 11.391 1.00 97.38 75 LEU A C 1
ATOM 592 O O . LEU A 1 75 ? -5.825 -8.557 11.559 1.00 97.38 75 LEU A O 1
ATOM 596 N N . ALA A 1 76 ? -3.776 -7.906 12.202 1.00 96.75 76 ALA A N 1
ATOM 597 C CA . ALA A 1 76 ? -4.235 -7.127 13.353 1.00 96.75 76 ALA A CA 1
ATOM 598 C C . ALA A 1 76 ? -5.148 -5.960 12.940 1.00 96.75 76 ALA A C 1
ATOM 600 O O . ALA A 1 76 ? -6.144 -5.679 13.609 1.00 96.75 76 ALA A O 1
ATOM 601 N N . VAL A 1 77 ? -4.847 -5.302 11.815 1.00 97.38 77 VAL A N 1
ATOM 602 C CA . VAL A 1 77 ? -5.742 -4.296 11.227 1.00 97.38 77 VAL A CA 1
ATOM 603 C C . VAL A 1 77 ? -7.039 -4.953 10.756 1.00 97.38 77 VAL A C 1
ATOM 605 O O . VAL A 1 77 ? -8.116 -4.513 11.150 1.00 97.38 77 VAL A O 1
ATOM 608 N N . LEU A 1 78 ? -6.939 -6.020 9.957 1.00 96.50 78 LEU A N 1
ATOM 609 C CA . LEU A 1 78 ? -8.092 -6.670 9.327 1.00 96.50 78 LEU A CA 1
ATOM 610 C C . LEU A 1 78 ? -9.056 -7.329 10.319 1.00 96.50 78 LEU A C 1
ATOM 612 O O . LEU A 1 78 ? -10.245 -7.390 10.034 1.00 96.50 78 LEU A O 1
ATOM 616 N N . HIS A 1 79 ? -8.585 -7.762 11.490 1.00 95.62 79 HIS A N 1
ATOM 617 C CA . HIS A 1 79 ? -9.443 -8.310 12.545 1.00 95.62 79 HIS A CA 1
ATOM 618 C C . HIS A 1 79 ? -10.509 -7.309 13.027 1.00 95.62 79 HIS A C 1
ATOM 620 O O . HIS A 1 79 ? -11.561 -7.706 13.516 1.00 95.62 79 HIS A O 1
ATOM 626 N N . ASN A 1 80 ? -10.245 -6.008 12.886 1.00 93.06 80 ASN A N 1
ATOM 627 C CA . ASN A 1 80 ? -11.170 -4.941 13.271 1.00 93.06 80 ASN A CA 1
ATOM 628 C C . ASN A 1 80 ? -11.940 -4.364 12.073 1.00 93.06 80 ASN A C 1
ATOM 630 O O . ASN A 1 80 ? -12.613 -3.342 12.203 1.00 93.06 80 ASN A O 1
ATOM 634 N N . CYS A 1 81 ? -11.818 -4.984 10.900 1.00 95.06 81 CYS A N 1
ATOM 635 C CA . CYS A 1 81 ? -12.503 -4.572 9.686 1.00 95.06 81 CYS A CA 1
ATOM 636 C C . CYS A 1 81 ? -13.765 -5.417 9.478 1.00 95.06 81 CYS A C 1
ATOM 638 O O . CYS A 1 81 ? -13.825 -6.580 9.873 1.00 95.06 81 CYS A O 1
ATOM 640 N N . GLY A 1 82 ? -14.768 -4.847 8.805 1.00 91.88 82 GLY A N 1
ATOM 641 C CA . GLY A 1 82 ? -15.853 -5.646 8.229 1.00 91.88 82 GLY A CA 1
ATOM 642 C C . GLY A 1 82 ? -15.342 -6.548 7.097 1.00 91.88 82 GLY A C 1
ATOM 643 O O . GLY A 1 82 ? -14.135 -6.696 6.901 1.00 91.88 82 GLY A O 1
ATOM 644 N N . ALA A 1 83 ? -16.253 -7.114 6.301 1.00 85.94 83 ALA A N 1
ATOM 645 C CA . ALA A 1 83 ? -15.904 -7.869 5.095 1.00 85.94 83 ALA A CA 1
ATOM 646 C C . ALA A 1 83 ? -15.236 -6.955 4.042 1.00 85.94 83 ALA A C 1
ATOM 648 O O . ALA A 1 83 ? -15.869 -6.471 3.106 1.00 85.94 83 ALA A O 1
ATOM 649 N N . GLN A 1 84 ? -13.945 -6.680 4.228 1.00 92.56 84 GLN A N 1
ATOM 650 C CA . GLN A 1 84 ? -13.159 -5.799 3.382 1.00 92.56 84 GLN A CA 1
ATOM 651 C C . GLN A 1 84 ? -12.774 -6.541 2.101 1.00 92.56 84 GLN A C 1
ATOM 653 O O . GLN A 1 84 ? -11.939 -7.446 2.111 1.00 92.56 84 GLN A O 1
ATOM 658 N N . GLY A 1 85 ? -13.370 -6.134 0.983 1.00 92.94 85 GLY A N 1
ATOM 659 C CA . GLY A 1 85 ? -12.986 -6.624 -0.336 1.00 92.94 85 GLY A CA 1
ATOM 660 C C . GLY A 1 85 ? -11.597 -6.134 -0.754 1.00 92.94 85 GLY A C 1
ATOM 661 O O . GLY A 1 85 ? -11.159 -5.048 -0.356 1.00 92.94 85 GLY A O 1
ATOM 662 N N . LEU A 1 86 ? -10.922 -6.928 -1.589 1.00 94.88 86 LEU A N 1
ATOM 663 C CA . LEU A 1 86 ? -9.698 -6.504 -2.265 1.00 94.88 86 LEU A CA 1
ATOM 664 C C . LEU A 1 86 ? -10.051 -5.623 -3.476 1.00 94.88 86 LEU A C 1
ATOM 666 O O . LEU A 1 86 ? -10.865 -6.050 -4.303 1.00 94.88 86 LEU A O 1
ATOM 670 N N . PRO A 1 87 ? -9.448 -4.428 -3.613 1.00 95.00 87 PRO A N 1
ATOM 671 C CA . PRO A 1 87 ? -9.605 -3.625 -4.822 1.00 95.00 87 PRO A CA 1
ATOM 672 C C . PRO A 1 87 ? -8.986 -4.345 -6.030 1.00 95.00 87 PRO A C 1
ATOM 674 O O . PRO A 1 87 ? -8.060 -5.146 -5.873 1.00 95.00 87 PRO A O 1
ATOM 677 N N . ARG A 1 88 ? -9.517 -4.071 -7.226 1.00 85.44 88 ARG A N 1
ATOM 678 C CA . ARG A 1 88 ? -9.068 -4.656 -8.500 1.00 85.44 88 ARG A CA 1
ATOM 679 C C . ARG A 1 88 ? -8.222 -3.672 -9.296 1.00 85.44 88 ARG A C 1
ATOM 681 O O . ARG A 1 88 ? -8.578 -2.475 -9.280 1.00 85.44 88 ARG A O 1
#

Foldseek 3Di:
DACPPDDPVLVVCLVPDPLNDDDDDPVLCVVCPVPALLPDADPPLVCRLVVLLSVVLSCVVSVGDADPSNVVSSVVSCVPDDPRHRDD

Radius of gyration: 12.97 Å; Cα contacts (8 Å, |Δi|>4): 69; chains: 1; bounding box: 31×27×31 Å

Solvent-accessible surface area (backbone atoms only — not comparable to full-atom values): 5407 Å² total; per-residue (Å²): 108,66,64,87,88,59,54,69,70,59,51,53,53,56,72,69,30,72,65,69,54,76,96,73,62,68,66,62,53,60,74,38,62,91,57,49,62,55,80,43,75,67,87,58,65,88,51,41,49,61,51,46,29,34,54,51,34,46,28,61,77,71,67,35,53,74,53,73,62,29,48,51,40,44,47,62,52,46,73,77,40,73,95,75,71,63,65,120

Secondary structure (DSSP, 8-state):
---TT--HHHHHHHHT-TTT-----HHHHHHHTT--TTT---S-GGGHHHHHHHHHHHHHHHT----HHHHHHHHHHHTTSSS-PPP-

Sequence (88 aa):
SGAWNWNASKRLKFGNDMLNLLAVQGAANQEKGSASAAYWLPSNKSFRCEYVARQIAVKYKYGLTVTRDEKQNMLAVLHNCGAQGLPR